Protein AF-A0A937H3I6-F1 (afdb_monomer)

Sequence (52 aa):
MKSLNNIEKIEVIGGKTTITYVDGTKYSTKDDITLTANYRNENDHPIIDHCI

Radius of gyration: 15.54 Å; Cα contacts (8 Å, |Δi|>4): 49; chains: 1; bounding box: 21×18×52 Å

Structure (mmCIF, N/CA/C/O backbone):
data_AF-A0A937H3I6-F1
#
_entry.id   AF-A0A937H3I6-F1
#
loop_
_atom_site.group_PDB
_atom_site.id
_atom_site.type_symbol
_atom_site.label_atom_id
_atom_site.label_alt_id
_atom_site.label_comp_id
_atom_site.label_asym_id
_atom_site.label_entity_id
_atom_site.label_seq_id
_atom_site.pdbx_PDB_ins_code
_atom_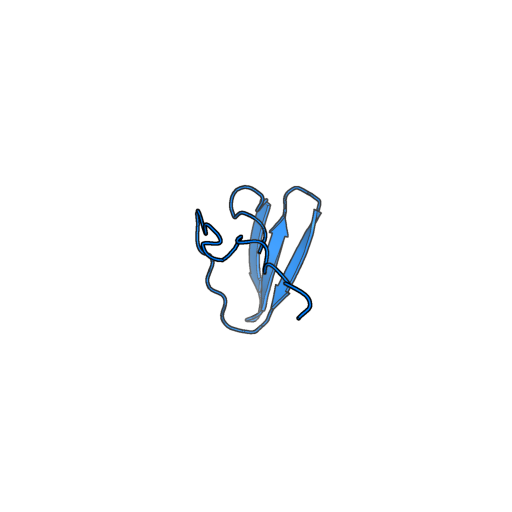site.Cartn_x
_atom_site.Cartn_y
_atom_site.Cartn_z
_atom_site.occupancy
_atom_site.B_iso_or_equiv
_atom_site.auth_seq_id
_atom_site.auth_comp_id
_atom_site.auth_asym_id
_atom_site.auth_atom_id
_atom_site.pdbx_PDB_model_num
ATOM 1 N N . MET A 1 1 ? -0.214 0.755 -12.968 1.00 55.06 1 MET A N 1
ATOM 2 C CA . MET A 1 1 ? 0.194 0.306 -11.613 1.00 55.06 1 MET A CA 1
ATOM 3 C C . MET A 1 1 ? 1.691 0.529 -11.459 1.00 55.06 1 MET A C 1
ATOM 5 O O . MET A 1 1 ? 2.409 0.296 -12.422 1.00 55.06 1 MET A O 1
ATOM 9 N N . LYS A 1 2 ? 2.156 1.042 -10.309 1.00 59.16 2 LYS A N 1
ATOM 10 C CA . LYS A 1 2 ? 3.595 1.250 -10.053 1.00 59.16 2 LYS A CA 1
ATOM 11 C C . LYS A 1 2 ? 4.289 -0.100 -9.809 1.00 59.16 2 LYS A C 1
ATOM 13 O O . LYS A 1 2 ? 3.658 -1.033 -9.318 1.00 59.16 2 LYS A O 1
ATOM 18 N N . SER A 1 3 ? 5.572 -0.192 -10.163 1.00 65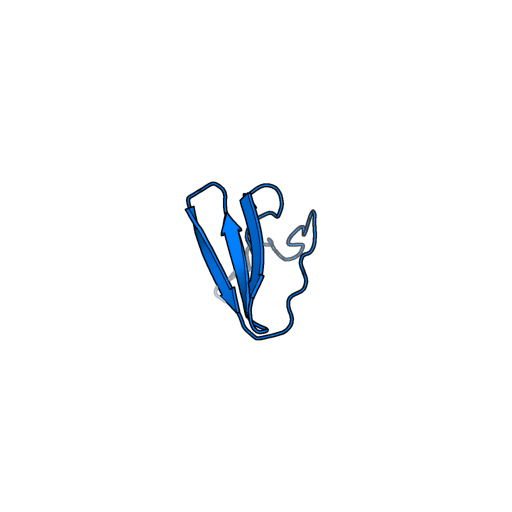.62 3 SER A N 1
ATOM 19 C CA . SER A 1 3 ? 6.378 -1.406 -9.962 1.00 65.62 3 SER A CA 1
ATOM 20 C C . SER A 1 3 ? 6.486 -1.764 -8.478 1.00 65.62 3 SER A C 1
ATOM 22 O O . SER A 1 3 ? 6.682 -0.879 -7.643 1.00 65.62 3 SER A O 1
ATOM 24 N N . LEU A 1 4 ? 6.416 -3.061 -8.157 1.00 68.75 4 LEU A N 1
ATOM 25 C CA . LEU A 1 4 ? 6.564 -3.550 -6.781 1.00 68.75 4 LEU A CA 1
ATOM 26 C C . LEU A 1 4 ? 7.969 -3.304 -6.212 1.00 68.75 4 LEU A C 1
ATOM 28 O O . LEU A 1 4 ? 8.119 -3.211 -5.000 1.00 68.75 4 LEU A O 1
ATOM 32 N N . ASN A 1 5 ? 8.978 -3.111 -7.070 1.00 70.12 5 ASN A N 1
ATOM 33 C CA . ASN A 1 5 ? 10.335 -2.750 -6.642 1.00 70.12 5 ASN A CA 1
ATOM 34 C C . ASN A 1 5 ? 10.407 -1.357 -5.995 1.00 70.12 5 ASN A C 1
ATOM 36 O O . ASN A 1 5 ? 11.420 -1.017 -5.398 1.00 70.12 5 ASN A O 1
ATOM 40 N N . ASN A 1 6 ? 9.354 -0.54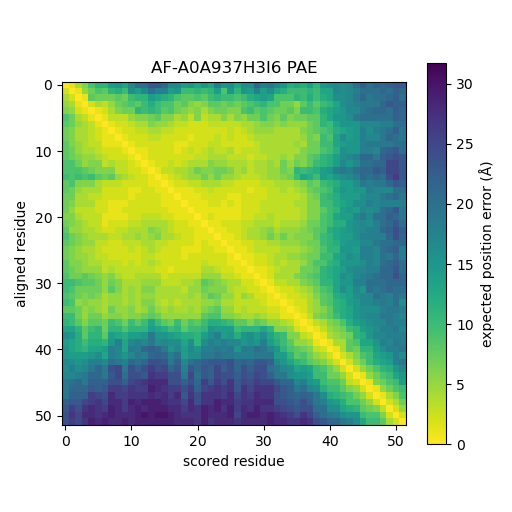6 -6.134 1.00 79.88 6 ASN A N 1
ATOM 41 C CA . ASN A 1 6 ? 9.270 0.791 -5.554 1.00 79.88 6 ASN A CA 1
ATOM 42 C C . ASN A 1 6 ? 8.423 0.831 -4.269 1.00 79.88 6 ASN A C 1
ATOM 44 O O . ASN A 1 6 ? 8.019 1.909 -3.838 1.00 79.88 6 ASN A O 1
ATOM 48 N N . ILE A 1 7 ? 8.086 -0.323 -3.686 1.00 84.50 7 ILE A N 1
ATOM 49 C CA . ILE A 1 7 ? 7.328 -0.395 -2.435 1.00 84.50 7 ILE A CA 1
ATOM 50 C C . ILE A 1 7 ? 8.301 -0.356 -1.260 1.00 84.50 7 ILE A C 1
ATOM 52 O O . ILE A 1 7 ? 9.192 -1.190 -1.153 1.00 84.50 7 ILE A O 1
ATOM 56 N N . GLU A 1 8 ? 8.090 0.600 -0.362 1.00 87.56 8 GLU A N 1
ATOM 57 C CA . GLU A 1 8 ? 8.809 0.696 0.906 1.00 87.56 8 GLU A CA 1
ATOM 58 C C . GLU A 1 8 ? 8.160 -0.198 1.969 1.00 87.56 8 GLU A C 1
ATOM 60 O O . GLU A 1 8 ? 8.847 -0.912 2.698 1.00 87.56 8 GLU A O 1
ATOM 65 N N . LYS A 1 9 ? 6.824 -0.169 2.066 1.00 87.00 9 LYS A N 1
ATOM 66 C CA . LYS A 1 9 ? 6.094 -0.864 3.132 1.00 87.00 9 LYS A CA 1
ATOM 67 C C . LYS A 1 9 ? 4.673 -1.231 2.717 1.00 87.00 9 LYS A C 1
ATOM 69 O O . LYS A 1 9 ? 3.999 -0.454 2.045 1.00 87.00 9 LYS A O 1
ATOM 74 N N . ILE A 1 10 ? 4.199 -2.386 3.181 1.00 88.56 10 ILE A N 1
ATOM 75 C CA . ILE A 1 10 ? 2.797 -2.809 3.074 1.00 88.56 10 ILE A CA 1
ATOM 76 C C . ILE A 1 10 ? 2.281 -3.089 4.484 1.00 88.56 10 ILE A C 1
ATOM 78 O O . ILE A 1 10 ? 2.889 -3.856 5.227 1.00 88.56 10 ILE A O 1
ATOM 82 N N . GLU A 1 11 ? 1.166 -2.466 4.855 1.00 91.25 11 GLU A N 1
ATOM 83 C CA . GLU A 1 11 ? 0.531 -2.626 6.164 1.00 91.25 11 GLU A CA 1
ATOM 84 C C . GLU A 1 11 ? -0.945 -2.962 6.013 1.00 91.25 11 GLU A C 1
ATOM 86 O O . GLU A 1 11 ? -1.646 -2.345 5.212 1.00 91.25 11 GLU A O 1
ATOM 91 N N . VAL A 1 12 ? -1.427 -3.897 6.831 1.00 89.25 12 VAL A N 1
ATOM 92 C CA . VAL A 1 12 ? -2.848 -4.239 6.922 1.00 89.25 12 VAL A CA 1
ATOM 93 C C . VAL A 1 12 ? -3.309 -3.949 8.341 1.00 89.25 12 VAL A C 1
ATOM 95 O O . VAL A 1 12 ? -2.911 -4.630 9.283 1.00 89.25 12 VAL A O 1
ATOM 98 N N . ILE A 1 13 ? -4.134 -2.916 8.501 1.00 88.50 13 ILE A N 1
ATOM 99 C CA . ILE A 1 13 ? -4.653 -2.492 9.806 1.00 88.50 13 ILE A CA 1
ATOM 100 C C . ILE A 1 13 ? -6.168 -2.358 9.692 1.00 88.50 13 ILE A C 1
ATOM 102 O O . ILE A 1 13 ? -6.670 -1.607 8.857 1.00 88.50 13 ILE A O 1
ATOM 106 N N . GLY A 1 14 ? -6.907 -3.102 10.522 1.00 83.06 14 GLY A N 1
ATOM 107 C CA . GLY A 1 14 ? -8.373 -3.031 10.567 1.00 83.06 14 GLY A CA 1
ATOM 108 C C . GLY A 1 14 ? -9.057 -3.344 9.229 1.00 83.06 14 GLY A C 1
ATOM 109 O O . GLY A 1 14 ? -10.030 -2.683 8.877 1.00 83.06 14 GLY A O 1
ATOM 110 N N . GLY A 1 15 ? -8.514 -4.290 8.453 1.00 84.50 15 GLY A N 1
ATOM 111 C CA . GLY A 1 15 ? -9.046 -4.661 7.134 1.00 84.50 15 GLY A CA 1
ATOM 112 C C . GLY A 1 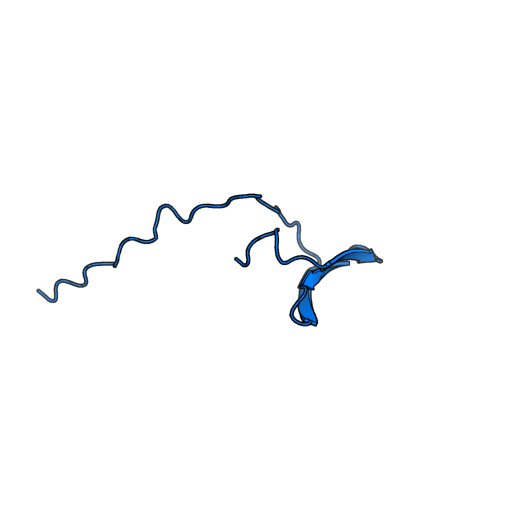15 ? -8.769 -3.644 6.020 1.00 84.50 15 GLY A C 1
ATOM 113 O O . GLY A 1 15 ? -9.342 -3.745 4.943 1.00 84.50 15 GLY A O 1
ATOM 114 N N . LYS A 1 16 ? -7.907 -2.650 6.263 1.00 88.25 16 LYS A N 1
ATOM 115 C CA . LYS A 1 16 ? -7.444 -1.698 5.250 1.00 88.25 16 LYS A CA 1
ATOM 116 C C . LYS A 1 16 ? -5.979 -1.968 4.931 1.00 88.25 16 LYS A C 1
ATOM 118 O O . LYS A 1 16 ? -5.130 -1.884 5.821 1.00 88.25 16 LYS A O 1
ATOM 123 N N . THR A 1 17 ? -5.688 -2.222 3.663 1.00 90.25 17 THR A N 1
ATOM 124 C CA . THR A 1 17 ? -4.321 -2.368 3.161 1.00 90.25 17 THR A CA 1
ATOM 125 C C . THR A 1 17 ? -3.785 -1.006 2.751 1.00 90.25 17 THR A C 1
ATOM 127 O O . THR A 1 17 ? -4.451 -0.256 2.038 1.00 90.25 17 THR A O 1
ATOM 130 N N . THR A 1 18 ? -2.585 -0.666 3.209 1.00 90.38 18 THR A N 1
ATOM 131 C CA . THR A 1 18 ? -1.860 0.553 2.846 1.00 90.38 18 THR A CA 1
ATOM 132 C C . THR A 1 18 ? -0.489 0.186 2.303 1.00 90.38 18 THR A C 1
ATOM 134 O O . THR A 1 18 ? 0.279 -0.506 2.962 1.00 90.38 18 THR A O 1
ATOM 137 N N . ILE A 1 19 ? -0.194 0.662 1.101 1.00 89.88 19 ILE A N 1
ATOM 138 C CA . ILE A 1 19 ? 1.080 0.516 0.409 1.00 89.88 19 ILE A CA 1
ATOM 139 C C . ILE A 1 19 ? 1.758 1.882 0.424 1.00 89.88 19 ILE A C 1
ATOM 141 O O . ILE A 1 19 ? 1.225 2.849 -0.126 1.00 89.88 19 ILE A O 1
ATOM 145 N N . THR A 1 20 ? 2.929 1.951 1.040 1.00 89.81 20 THR A N 1
ATOM 146 C CA . THR A 1 20 ? 3.819 3.111 0.998 1.00 89.81 20 THR A CA 1
ATOM 147 C C . THR A 1 20 ? 4.920 2.822 -0.010 1.00 89.81 20 THR A C 1
ATOM 149 O O . THR A 1 20 ? 5.578 1.783 0.064 1.00 89.81 20 THR A O 1
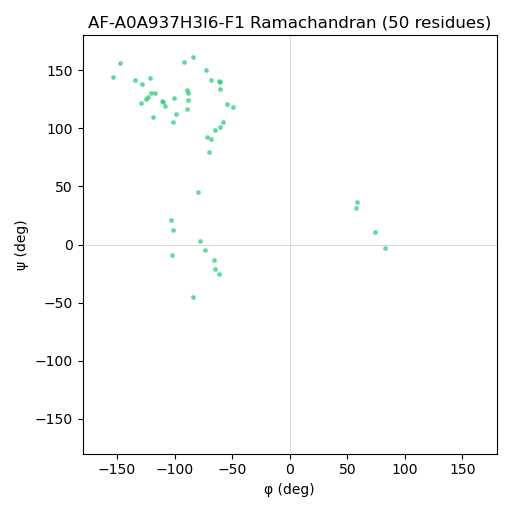ATOM 152 N N . TYR A 1 21 ? 5.096 3.720 -0.971 1.00 88.69 21 TYR A N 1
ATOM 153 C CA . TYR A 1 21 ? 6.158 3.657 -1.969 1.00 88.69 21 TYR A CA 1
ATOM 154 C C . TYR A 1 21 ? 7.385 4.442 -1.489 1.00 88.69 21 TYR A C 1
ATOM 156 O O . TYR A 1 21 ? 7.251 5.356 -0.679 1.00 88.69 21 TYR A O 1
ATOM 164 N N . VAL A 1 22 ? 8.567 4.124 -2.022 1.00 87.62 22 VAL A N 1
ATOM 165 C CA . VAL A 1 22 ? 9.847 4.768 -1.647 1.00 87.62 22 VAL A CA 1
ATOM 166 C C . VAL A 1 22 ? 9.851 6.277 -1.942 1.00 87.62 22 VAL A C 1
ATOM 168 O O . VAL A 1 22 ? 10.539 7.045 -1.279 1.00 87.62 22 VAL A O 1
ATOM 171 N N . ASP A 1 23 ? 9.038 6.734 -2.899 1.00 85.94 23 ASP A N 1
ATOM 172 C CA . ASP A 1 23 ? 8.840 8.160 -3.201 1.00 85.94 23 ASP A CA 1
ATOM 173 C C . ASP A 1 23 ? 7.909 8.889 -2.206 1.00 85.94 23 ASP A C 1
ATOM 175 O O . ASP A 1 23 ? 7.597 10.065 -2.388 1.00 85.94 23 ASP A O 1
ATOM 179 N N . GLY A 1 24 ? 7.435 8.197 -1.165 1.00 84.19 24 GLY A N 1
ATOM 180 C CA . GLY A 1 24 ? 6.495 8.713 -0.172 1.00 84.19 24 GLY A CA 1
ATOM 181 C C . GLY A 1 24 ? 5.023 8.655 -0.600 1.00 84.19 24 GLY A C 1
ATOM 182 O O . GLY A 1 24 ? 4.148 8.983 0.208 1.00 84.19 24 GLY A O 1
ATOM 183 N N . THR A 1 25 ? 4.710 8.216 -1.828 1.00 86.75 25 THR A N 1
ATOM 184 C CA . THR A 1 25 ? 3.322 7.994 -2.265 1.00 86.75 25 THR A CA 1
ATOM 185 C C . THR A 1 25 ? 2.673 6.947 -1.367 1.00 86.75 25 THR A C 1
ATOM 187 O O . THR A 1 25 ? 3.276 5.923 -1.049 1.00 86.75 25 THR A O 1
ATOM 190 N N . LYS A 1 26 ? 1.408 7.160 -1.003 1.00 90.38 26 LYS A N 1
ATOM 191 C CA . LYS A 1 26 ? 0.617 6.184 -0.250 1.00 90.38 26 LYS A CA 1
ATOM 192 C C . LYS A 1 26 ? -0.618 5.804 -1.043 1.00 90.38 26 LYS A C 1
ATOM 194 O O . LYS A 1 26 ? -1.352 6.671 -1.508 1.00 90.38 26 LYS A O 1
ATOM 199 N N . TYR A 1 27 ? -0.847 4.508 -1.180 1.00 87.06 27 TYR A N 1
ATOM 200 C CA . TYR A 1 27 ? -2.077 3.955 -1.724 1.00 87.06 27 TYR A CA 1
ATOM 201 C C . TYR A 1 27 ? -2.754 3.141 -0.634 1.00 87.06 27 TYR A C 1
ATOM 203 O O . TYR A 1 27 ? -2.108 2.303 -0.012 1.00 87.06 27 TYR A O 1
ATOM 211 N N . SER A 1 28 ? -4.043 3.363 -0.395 1.00 90.56 28 SER A N 1
ATOM 212 C CA . SER A 1 28 ? -4.780 2.558 0.571 1.00 90.56 28 SER A CA 1
ATOM 213 C C . SER A 1 28 ? -6.124 2.126 0.028 1.00 90.56 28 SER A C 1
ATOM 215 O O . SER A 1 28 ? -6.828 2.926 -0.582 1.00 90.56 28 SER A O 1
ATOM 217 N N . THR A 1 29 ? -6.516 0.899 0.341 1.00 87.38 29 THR A N 1
ATOM 218 C CA . THR A 1 29 ? -7.816 0.353 -0.041 1.00 87.38 29 THR A CA 1
ATOM 219 C C . THR A 1 29 ? -8.340 -0.625 1.008 1.00 87.38 29 THR A C 1
ATOM 221 O O . THR A 1 29 ? -7.577 -1.145 1.825 1.00 87.38 29 THR A O 1
ATOM 224 N N . LYS A 1 30 ? -9.661 -0.798 1.031 1.00 88.31 30 LYS A N 1
ATOM 225 C CA . LYS A 1 30 ? -10.366 -1.811 1.830 1.00 88.31 30 LYS A CA 1
ATOM 226 C C . LYS A 1 30 ? -10.802 -3.011 0.985 1.00 88.31 30 LYS A C 1
ATOM 228 O O . LYS A 1 30 ? -11.278 -3.989 1.545 1.00 88.31 30 LYS A O 1
ATOM 233 N N . ASP A 1 31 ? -10.660 -2.905 -0.329 1.00 86.06 31 ASP A N 1
ATOM 234 C CA . ASP A 1 31 ? -10.969 -3.962 -1.278 1.00 86.06 31 ASP A CA 1
ATOM 235 C C . ASP A 1 31 ? -9.787 -4.926 -1.419 1.00 86.06 31 ASP A C 1
ATOM 237 O O . ASP A 1 31 ? -8.640 -4.591 -1.093 1.00 86.06 31 ASP A O 1
ATOM 241 N N . ASP A 1 32 ? -10.069 -6.119 -1.936 1.00 78.69 32 ASP A N 1
ATOM 242 C CA . ASP A 1 32 ? -9.043 -7.103 -2.257 1.00 78.69 32 ASP A CA 1
ATOM 243 C C . ASP A 1 32 ? -8.066 -6.548 -3.301 1.00 78.69 32 ASP A C 1
ATOM 245 O O . ASP A 1 32 ? -8.460 -5.976 -4.321 1.00 78.69 32 ASP A O 1
ATOM 249 N N . ILE A 1 33 ? -6.766 -6.734 -3.059 1.00 78.94 33 ILE A N 1
ATOM 250 C CA . ILE A 1 33 ? -5.716 -6.328 -3.994 1.00 78.94 33 ILE A CA 1
ATOM 251 C C . ILE A 1 33 ? -4.863 -7.509 -4.421 1.00 78.94 33 ILE A C 1
ATOM 253 O O . ILE A 1 33 ? -4.515 -8.373 -3.622 1.00 78.94 33 ILE A O 1
ATOM 257 N N . THR A 1 34 ? -4.455 -7.491 -5.687 1.00 78.56 34 THR A N 1
ATOM 258 C CA . THR A 1 34 ? -3.439 -8.402 -6.216 1.00 78.56 34 THR A CA 1
ATOM 259 C C . THR A 1 34 ? -2.178 -7.608 -6.534 1.00 78.56 34 THR A C 1
ATOM 261 O O . THR A 1 34 ? -2.215 -6.640 -7.294 1.00 78.56 34 THR A O 1
ATOM 264 N N . LEU A 1 35 ? -1.054 -8.014 -5.941 1.00 77.25 35 LEU A N 1
ATOM 265 C CA . LEU A 1 35 ? 0.262 -7.444 -6.215 1.00 77.25 35 LEU A CA 1
ATOM 266 C C . LEU A 1 35 ? 1.025 -8.371 -7.154 1.00 77.25 35 LEU A C 1
ATOM 268 O O . LEU A 1 35 ? 1.527 -9.413 -6.742 1.00 77.25 35 LEU A O 1
ATOM 272 N N . THR A 1 36 ? 1.130 -7.974 -8.419 1.00 70.31 36 THR A N 1
ATOM 273 C CA . THR A 1 36 ? 1.845 -8.752 -9.435 1.00 70.31 36 THR A CA 1
ATOM 274 C C . THR A 1 36 ? 3.244 -8.185 -9.642 1.00 70.31 36 THR A C 1
ATOM 276 O O . THR A 1 36 ? 3.414 -7.071 -10.145 1.00 70.31 36 THR A O 1
ATOM 279 N N . ALA A 1 37 ? 4.263 -8.953 -9.251 1.00 65.44 37 ALA A N 1
ATOM 280 C CA . ALA A 1 37 ? 5.651 -8.625 -9.555 1.00 65.44 37 ALA A CA 1
ATOM 281 C C . ALA A 1 37 ? 5.890 -8.758 -11.060 1.00 65.44 37 ALA A C 1
ATOM 283 O O . ALA A 1 37 ? 5.376 -9.680 -11.688 1.00 65.44 37 ALA A O 1
ATOM 284 N N . ASN A 1 38 ? 6.685 -7.852 -11.633 1.00 61.91 38 ASN A N 1
ATOM 285 C CA . ASN A 1 38 ? 7.026 -7.867 -13.058 1.00 61.91 38 ASN A CA 1
ATOM 286 C C . ASN A 1 38 ? 5.810 -7.818 -13.996 1.00 61.91 38 ASN A C 1
ATOM 288 O O . ASN A 1 38 ? 5.872 -8.365 -15.096 1.00 61.91 38 ASN A O 1
ATOM 292 N N . TYR A 1 39 ? 4.715 -7.160 -13.587 1.00 60.16 39 TYR A N 1
ATOM 293 C CA . TYR A 1 39 ? 3.608 -6.890 -14.501 1.00 60.16 39 TYR A CA 1
ATOM 294 C C . TYR A 1 39 ? 4.132 -6.082 -15.691 1.00 60.16 39 TYR A C 1
ATOM 296 O O . TYR A 1 39 ? 4.437 -4.892 -15.578 1.00 60.16 39 TYR A O 1
ATOM 304 N N . ARG A 1 40 ? 4.272 -6.755 -16.829 1.00 52.75 40 ARG A N 1
ATOM 305 C CA . ARG A 1 40 ? 4.586 -6.139 -18.106 1.00 52.75 40 ARG A CA 1
ATOM 306 C C . ARG A 1 40 ? 3.243 -5.785 -18.725 1.00 52.75 40 ARG A C 1
ATOM 308 O O . ARG A 1 40 ? 2.423 -6.668 -18.943 1.00 52.75 40 ARG A O 1
ATOM 315 N N . ASN A 1 41 ? 2.987 -4.495 -18.931 1.00 52.62 41 ASN A N 1
ATOM 316 C CA . ASN A 1 41 ? 1.806 -4.079 -19.674 1.00 52.62 41 ASN A CA 1
ATOM 317 C C . ASN A 1 41 ? 1.969 -4.578 -21.116 1.00 52.62 41 ASN A C 1
ATOM 319 O O . ASN A 1 41 ? 2.692 -3.973 -21.899 1.00 52.62 41 ASN A O 1
ATOM 323 N N . GLU A 1 42 ? 1.355 -5.708 -21.455 1.00 56.75 42 GLU A N 1
ATOM 324 C CA . GLU A 1 42 ? 1.365 -6.236 -22.826 1.00 56.75 42 GLU A CA 1
ATOM 325 C C . GLU A 1 42 ? 0.458 -5.421 -23.768 1.00 56.75 42 GLU A C 1
ATOM 327 O O . GLU A 1 42 ? 0.462 -5.651 -24.969 1.00 56.75 42 GLU A O 1
ATOM 332 N N . ASN A 1 43 ? -0.276 -4.432 -23.238 1.00 55.22 43 ASN A N 1
ATOM 333 C CA . ASN A 1 43 ? -1.100 -3.487 -23.994 1.00 55.22 43 ASN A CA 1
ATOM 334 C C . ASN A 1 43 ? -0.454 -2.096 -24.130 1.00 55.22 43 ASN A C 1
ATOM 336 O O . ASN A 1 43 ? -1.152 -1.120 -24.392 1.00 55.22 43 ASN A O 1
ATOM 340 N N . ASP A 1 44 ? 0.867 -1.975 -23.978 1.00 50.28 44 ASP A N 1
ATOM 341 C CA . ASP A 1 44 ? 1.605 -0.739 -24.293 1.00 50.28 44 ASP A CA 1
ATOM 342 C C . ASP A 1 44 ? 1.861 -0.618 -25.809 1.00 50.28 44 ASP A C 1
ATOM 344 O O . ASP A 1 44 ? 2.966 -0.357 -26.281 1.00 50.28 44 ASP A O 1
ATOM 348 N N . HIS A 1 45 ? 0.829 -0.886 -26.605 1.00 51.38 45 HIS A N 1
ATOM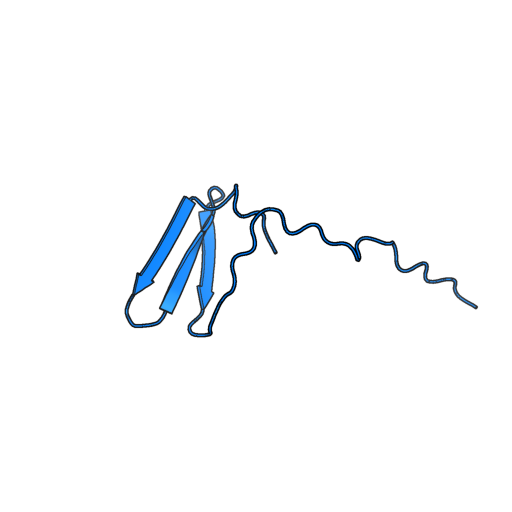 349 C CA . HIS A 1 45 ? 0.823 -0.518 -28.010 1.00 51.38 45 HIS A CA 1
ATOM 350 C C . HIS A 1 45 ? 0.231 0.888 -28.081 1.00 51.38 45 HIS A C 1
ATOM 352 O O . HIS A 1 45 ? -0.813 1.120 -27.461 1.00 51.38 45 HIS A O 1
ATOM 358 N N . PRO A 1 46 ? 0.836 1.837 -28.819 1.00 50.50 46 PRO A N 1
ATOM 359 C CA . PRO A 1 46 ? 0.107 3.044 -29.162 1.00 50.50 46 PRO A CA 1
ATOM 360 C C . PRO A 1 46 ? -1.186 2.580 -29.831 1.00 50.50 46 PRO A C 1
ATOM 362 O O . PRO A 1 46 ? -1.142 1.8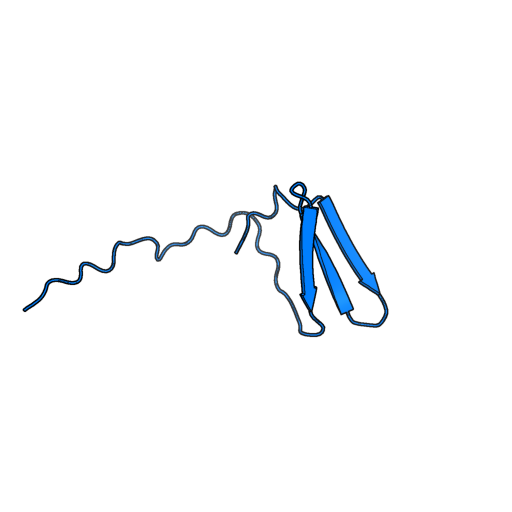41 -30.816 1.00 50.50 46 PRO A O 1
ATOM 365 N N . ILE A 1 47 ? -2.336 2.953 -29.269 1.00 55.38 47 ILE A N 1
ATOM 366 C CA . ILE A 1 47 ? -3.588 2.878 -30.013 1.00 55.38 47 ILE A CA 1
ATOM 367 C C . ILE A 1 47 ? -3.335 3.814 -31.187 1.00 55.38 47 ILE A C 1
ATOM 369 O O . ILE A 1 47 ? -3.273 5.030 -31.011 1.00 55.38 47 ILE A O 1
ATOM 373 N N . ILE A 1 48 ? -3.020 3.244 -32.348 1.00 57.59 48 ILE A N 1
ATOM 374 C CA . ILE A 1 48 ? -2.857 4.006 -33.575 1.00 57.59 48 ILE A CA 1
ATOM 375 C C . ILE A 1 48 ? -4.267 4.490 -33.888 1.00 57.59 48 ILE A C 1
ATOM 377 O O . ILE A 1 48 ? -5.052 3.773 -34.503 1.00 57.59 48 ILE A O 1
ATOM 381 N N . ASP A 1 49 ? -4.606 5.673 -33.387 1.00 49.72 49 ASP A N 1
ATOM 382 C CA . ASP A 1 49 ? -5.786 6.417 -33.795 1.00 49.72 49 ASP A CA 1
ATOM 383 C C . ASP A 1 49 ? -5.505 6.890 -35.226 1.00 49.72 49 ASP A C 1
ATOM 385 O O . ASP A 1 49 ? -4.990 7.977 -35.484 1.00 49.72 49 ASP A O 1
ATOM 389 N N . HIS A 1 50 ? -5.687 5.975 -36.177 1.00 49.41 50 HIS A N 1
ATOM 390 C CA . HIS A 1 50 ? -5.752 6.321 -37.583 1.00 49.41 50 HIS A CA 1
ATOM 391 C C . HIS A 1 50 ? -7.098 7.022 -37.754 1.00 49.41 50 HIS A C 1
ATOM 393 O O . HIS A 1 50 ? -8.120 6.356 -37.917 1.00 49.41 50 HIS A O 1
ATOM 399 N N . CYS A 1 51 ? -7.112 8.353 -37.645 1.00 60.62 51 CYS A N 1
ATOM 400 C CA . CYS A 1 51 ? -8.243 9.148 -38.116 1.00 60.62 51 CYS A CA 1
ATOM 401 C C . CYS A 1 51 ? -8.576 8.697 -39.545 1.00 60.62 51 CYS A C 1
ATOM 403 O O . CYS A 1 51 ? -7.714 8.760 -40.423 1.00 60.62 51 CYS A O 1
ATOM 405 N N . ILE A 1 52 ? -9.797 8.190 -39.718 1.00 51.72 52 ILE A N 1
ATOM 406 C CA . ILE A 1 52 ? -10.389 7.745 -40.988 1.00 51.72 52 ILE A CA 1
ATOM 407 C C . ILE A 1 52 ? -10.630 8.956 -41.890 1.00 51.72 52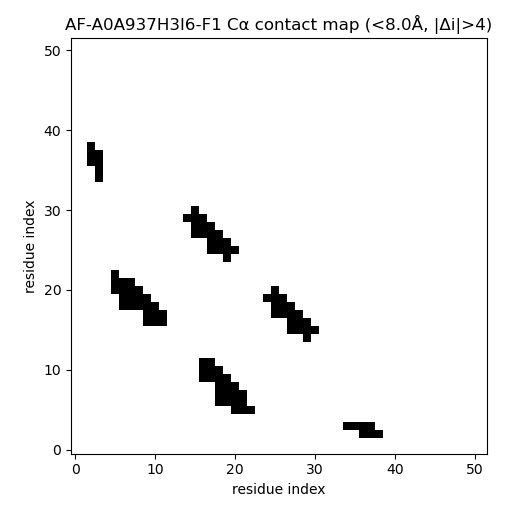 ILE A C 1
ATOM 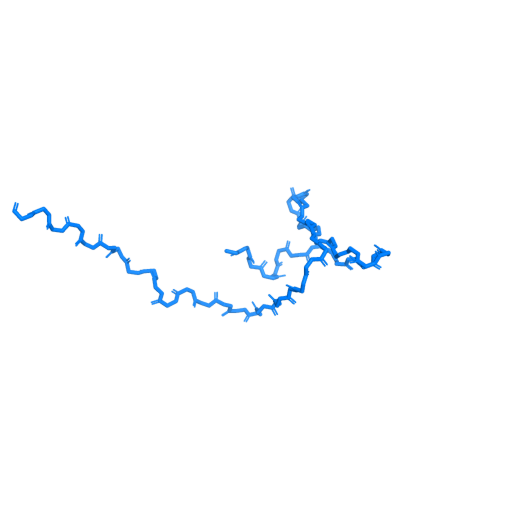409 O O . ILE A 1 52 ? -11.090 9.992 -41.354 1.00 51.72 52 ILE A O 1
#

Foldseek 3Di:
DDAPVQWPDWDADPQKIWTAGVVRDIDIDSDDDDHDHPPDPPPPDPPPPPPD

Solvent-accessible surface area (backbone atoms only — not comparable to full-atom values): 3620 Å² total; per-residue (Å²): 134,83,64,64,90,46,54,66,45,78,46,78,57,96,72,30,42,36,40,34,29,71,87,70,50,72,48,72,44,70,68,94,81,86,87,65,74,85,73,70,73,88,74,79,60,80,80,77,79,71,81,127

Secondary structure (DSSP, 8-state):
---GGGEEEEEEETTEEEEEETTS-EEEESS-----TT---TT-S-------

pLDDT: mean 74.22, std 15.06, range [49.41, 91.25]

Mean predicted aligned error: 10.57 Å

Nearest PDB structures (foldseek):
  4py5-assembly1_A  TM=7.910E-01  e=1.071E+00  Thermovibrio ammonificans HB-1
  5tum-assembly2_B  TM=7.366E-01  e=8.794E-01  Legionella longbeachae
  8er1-assembly1_A  TM=7.860E-01  e=1.393E+00  Chryseobacterium oncorhynchi
  6fhm-assembly1_B  TM=4.553E-01  e=6.741E+00  Escherichia coli K-12